Protein AF-A0A849TQR2-F1 (afdb_monomer)

Solvent-accessible surface area (backbone atoms only — not comparable to full-atom values): 4606 Å² total; per-residue (Å²): 134,61,70,69,59,54,56,51,51,57,59,54,46,76,84,43,83,84,62,58,65,60,51,52,55,50,41,47,75,71,66,51,51,73,46,75,40,81,40,86,67,51,66,66,34,58,47,44,51,72,71,41,73,82,44,47,60,45,58,34,62,50,78,72,40,50,60,55,48,53,59,54,63,75,74,112

Sequence (76 aa):
SDPADIRRRLVEQVTGTVRWRECVEAMAKAGVTEIYEIGTGKVLSGLVGRIDKSLKSTPIGLPADIDAALALSAAS

Foldseek 3Di:
DDPVVVVVVVVVVVPDDDPLLVVLVVCVVVVAQEEEAEADDCVSVVVSCVSDVSHHYYYDHDPVVVVVVVVVVVVD

Structure (mmCIF, N/CA/C/O backbone):
data_AF-A0A849TQR2-F1
#
_entry.id   AF-A0A849TQR2-F1
#
loop_
_atom_site.group_PDB
_atom_site.id
_atom_site.type_symbol
_atom_site.label_atom_id
_atom_site.label_alt_id
_atom_site.label_comp_id
_atom_site.label_asym_id
_atom_site.label_entity_id
_atom_site.label_seq_id
_atom_site.pdbx_PDB_ins_code
_atom_site.Cartn_x
_atom_site.Cartn_y
_atom_site.Cartn_z
_atom_site.occupancy
_atom_site.B_iso_or_equiv
_atom_site.auth_seq_id
_atom_site.auth_comp_id
_atom_site.auth_asym_id
_atom_site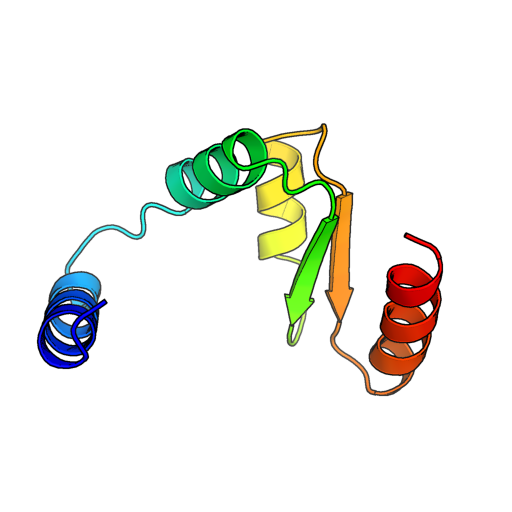.auth_atom_id
_atom_site.pdbx_PDB_model_num
ATOM 1 N N . SER A 1 1 ? -2.801 -16.986 -10.776 1.00 72.25 1 SER A N 1
ATOM 2 C CA . SER A 1 1 ? -1.900 -16.426 -11.802 1.00 72.25 1 SER A CA 1
ATOM 3 C C . SER A 1 1 ? -0.730 -17.362 -12.019 1.00 72.25 1 SER A C 1
ATOM 5 O O . SER A 1 1 ? -0.297 -17.968 -11.046 1.00 72.25 1 SER A O 1
ATOM 7 N N . ASP A 1 2 ? -0.234 -17.476 -13.252 1.00 94.69 2 ASP A N 1
ATOM 8 C CA . ASP A 1 2 ? 0.993 -18.218 -13.569 1.00 94.69 2 ASP A CA 1
ATOM 9 C C . ASP A 1 2 ? 2.223 -17.492 -12.965 1.00 94.69 2 ASP A C 1
ATOM 11 O O . ASP A 1 2 ? 2.377 -16.282 -13.181 1.00 94.69 2 ASP A O 1
ATOM 15 N N . PRO A 1 3 ? 3.099 -18.173 -12.197 1.00 96.00 3 PRO A N 1
ATOM 16 C CA . PRO A 1 3 ? 4.347 -17.595 -11.695 1.00 96.00 3 PRO A CA 1
ATOM 17 C C . PRO A 1 3 ? 5.239 -16.954 -12.771 1.00 96.00 3 PRO A C 1
ATOM 19 O O . PRO A 1 3 ? 5.911 -15.957 -12.485 1.00 96.00 3 PRO A O 1
ATOM 22 N N . ALA A 1 4 ? 5.248 -17.485 -13.998 1.00 96.81 4 ALA A N 1
ATOM 23 C CA . ALA A 1 4 ? 6.030 -16.935 -15.105 1.00 96.81 4 ALA A CA 1
ATOM 24 C C . ALA A 1 4 ? 5.544 -15.531 -15.501 1.00 96.81 4 ALA A C 1
ATOM 26 O O . ALA A 1 4 ? 6.353 -14.618 -15.693 1.00 96.81 4 ALA A O 1
ATOM 27 N N . ASP A 1 5 ? 4.225 -15.322 -15.525 1.00 96.88 5 ASP A N 1
ATOM 28 C CA . ASP A 1 5 ? 3.620 -14.024 -15.822 1.00 96.88 5 ASP A CA 1
ATOM 29 C C . ASP A 1 5 ? 3.898 -12.981 -14.738 1.00 96.88 5 ASP A C 1
ATOM 31 O O . ASP A 1 5 ? 4.140 -11.815 -15.052 1.00 96.88 5 ASP A O 1
ATOM 35 N N . ILE A 1 6 ? 3.890 -13.380 -13.461 1.00 95.75 6 ILE A N 1
ATOM 36 C CA . ILE A 1 6 ? 4.247 -12.478 -12.355 1.00 95.75 6 ILE A CA 1
ATOM 37 C C . ILE A 1 6 ? 5.694 -12.013 -12.527 1.00 95.75 6 ILE A C 1
ATOM 39 O O . ILE A 1 6 ? 5.971 -10.816 -12.470 1.00 95.75 6 ILE A O 1
ATOM 43 N N . ARG A 1 7 ? 6.616 -12.947 -12.794 1.00 96.88 7 ARG A N 1
ATOM 44 C CA . ARG A 1 7 ? 8.042 -12.636 -12.953 1.00 96.88 7 ARG A CA 1
ATOM 45 C C . ARG A 1 7 ? 8.289 -11.704 -14.142 1.00 96.88 7 ARG A C 1
ATOM 47 O O . ARG A 1 7 ? 9.037 -10.741 -13.998 1.00 96.88 7 ARG A O 1
ATOM 54 N N . ARG A 1 8 ? 7.616 -11.931 -15.277 1.00 97.12 8 ARG A N 1
ATOM 55 C CA . ARG A 1 8 ? 7.663 -11.029 -16.441 1.00 97.12 8 ARG A CA 1
ATOM 56 C C . ARG A 1 8 ? 7.180 -9.618 -16.087 1.00 97.12 8 ARG A C 1
ATOM 58 O O . ARG A 1 8 ? 7.881 -8.653 -16.374 1.00 97.12 8 ARG A O 1
ATOM 65 N N . ARG A 1 9 ? 6.032 -9.494 -15.411 1.00 96.00 9 ARG A N 1
ATOM 66 C CA . ARG A 1 9 ? 5.469 -8.191 -15.001 1.00 96.00 9 ARG A CA 1
ATOM 67 C C . ARG A 1 9 ? 6.378 -7.429 -14.035 1.00 96.00 9 ARG A C 1
ATOM 69 O O . ARG A 1 9 ? 6.452 -6.209 -14.122 1.00 96.00 9 ARG A O 1
ATOM 76 N N . LEU A 1 10 ? 7.085 -8.125 -13.140 1.00 96.69 10 LEU A N 1
ATOM 77 C CA . LEU A 1 10 ? 8.069 -7.497 -12.250 1.00 96.69 10 LEU A CA 1
ATOM 78 C C . LEU A 1 10 ? 9.253 -6.902 -13.030 1.00 96.69 10 LEU A C 1
ATOM 80 O O . LEU A 1 10 ? 9.693 -5.806 -12.700 1.00 96.69 10 LEU A O 1
ATOM 84 N N . 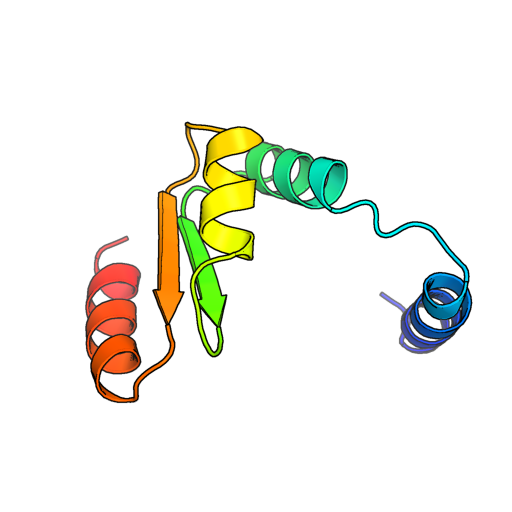VAL A 1 11 ? 9.735 -7.578 -14.081 1.00 97.38 11 VAL A N 1
ATOM 85 C CA . VAL A 1 11 ? 10.793 -7.038 -14.958 1.00 97.38 11 VAL A CA 1
ATOM 86 C C . VAL A 1 11 ? 10.290 -5.816 -15.729 1.00 97.38 11 VAL A C 1
ATOM 88 O O . VAL A 1 11 ? 10.959 -4.788 -15.750 1.00 97.38 11 VAL A O 1
ATOM 91 N N . GLU A 1 12 ? 9.094 -5.897 -16.318 1.00 97.12 12 GLU A N 1
ATOM 92 C CA . GLU A 1 12 ? 8.470 -4.779 -17.045 1.00 97.12 12 GLU A CA 1
ATOM 93 C C . GLU A 1 12 ? 8.260 -3.544 -16.155 1.00 97.12 12 GLU A C 1
ATOM 95 O O . GLU A 1 12 ? 8.373 -2.411 -16.621 1.00 97.12 12 GLU A O 1
ATOM 100 N N . GLN A 1 13 ? 7.991 -3.741 -14.861 1.00 97.56 13 GLN A N 1
ATOM 101 C CA . GLN A 1 13 ? 7.774 -2.642 -13.924 1.00 97.56 13 GLN A CA 1
ATOM 102 C C . GLN A 1 13 ? 9.036 -1.802 -13.687 1.00 97.56 13 GLN A C 1
ATOM 104 O O . GLN A 1 13 ? 8.900 -0.617 -13.399 1.00 97.56 13 GLN A O 1
ATOM 109 N N . VAL A 1 14 ? 10.243 -2.355 -13.864 1.00 97.69 14 VAL A N 1
ATOM 110 C CA . VAL A 1 14 ? 11.510 -1.633 -13.623 1.00 97.69 14 VAL A CA 1
ATOM 111 C C . VAL A 1 14 ? 11.609 -0.347 -14.452 1.00 97.69 14 VAL A C 1
ATOM 113 O O . VAL A 1 14 ? 12.102 0.663 -13.956 1.00 97.69 14 VAL A O 1
ATOM 116 N N . THR A 1 15 ? 11.123 -0.362 -15.696 1.00 97.44 15 THR A N 1
ATOM 117 C CA . THR A 1 15 ? 11.077 0.816 -16.585 1.00 97.44 15 THR A CA 1
ATOM 118 C C . THR A 1 15 ? 9.660 1.345 -16.810 1.00 97.44 15 THR A C 1
ATOM 120 O O . THR A 1 15 ? 9.481 2.422 -17.380 1.00 97.44 15 THR A O 1
ATOM 123 N N . GLY A 1 16 ? 8.645 0.600 -16.369 1.00 96.50 16 GLY A N 1
ATOM 124 C CA . GLY A 1 16 ? 7.242 0.967 -16.481 1.00 96.50 16 GLY A CA 1
ATOM 125 C C . GLY A 1 16 ? 6.777 1.949 -15.404 1.00 96.50 16 GLY A C 1
ATOM 126 O O . GLY A 1 16 ? 7.298 2.016 -14.292 1.00 96.50 16 GLY A O 1
ATOM 127 N N . THR A 1 17 ? 5.722 2.699 -15.717 1.00 97.19 17 THR A N 1
ATOM 128 C CA . THR A 1 17 ? 5.062 3.576 -14.744 1.00 97.19 17 THR A CA 1
ATOM 129 C C . THR A 1 17 ? 4.384 2.758 -13.645 1.00 97.19 17 THR A C 1
ATOM 131 O O . THR A 1 17 ? 3.610 1.840 -13.922 1.00 97.19 17 THR A O 1
ATOM 134 N N . VAL A 1 18 ? 4.604 3.136 -12.383 1.00 97.19 18 VAL A N 1
ATOM 135 C CA . VAL A 1 18 ? 3.856 2.581 -11.248 1.00 97.19 18 VAL A CA 1
ATOM 136 C C . VAL A 1 18 ? 2.436 3.147 -11.254 1.00 97.19 18 VAL A C 1
ATOM 138 O O . VAL A 1 18 ? 2.210 4.314 -10.939 1.00 97.19 18 VAL A O 1
ATOM 141 N N . ARG A 1 19 ? 1.461 2.302 -11.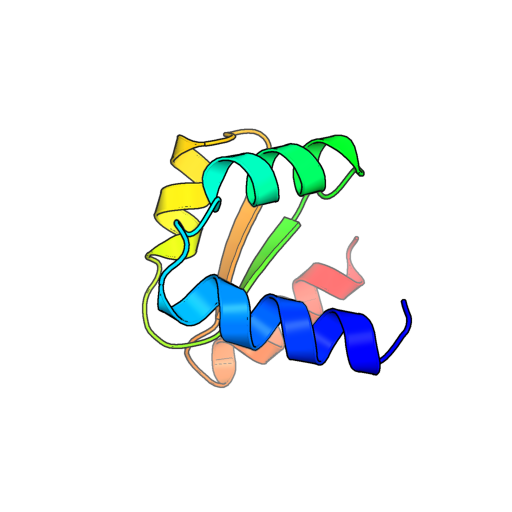585 1.00 97.06 19 ARG A N 1
ATOM 142 C CA . ARG A 1 19 ? 0.033 2.655 -11.684 1.00 97.06 19 ARG A CA 1
ATOM 143 C C . ARG A 1 19 ? -0.681 2.596 -10.329 1.00 97.06 19 ARG A C 1
ATOM 145 O O . ARG A 1 19 ? -1.668 1.887 -10.152 1.00 97.06 19 ARG A O 1
ATOM 152 N N . TRP A 1 20 ? -0.131 3.291 -9.331 1.00 97.56 20 TRP A N 1
ATOM 153 C CA . TRP A 1 20 ? -0.580 3.175 -7.936 1.00 97.56 20 TRP A CA 1
ATOM 154 C C . TRP A 1 20 ? -2.025 3.638 -7.721 1.00 97.56 20 TRP A C 1
ATOM 156 O O . TRP A 1 20 ? -2.772 2.993 -6.989 1.00 97.56 20 TRP A O 1
ATOM 166 N N . ARG A 1 21 ? -2.438 4.730 -8.380 1.00 98.25 21 ARG A N 1
ATOM 167 C CA . ARG A 1 21 ? -3.815 5.236 -8.292 1.00 98.25 21 ARG A CA 1
ATOM 168 C C . ARG A 1 21 ? -4.813 4.172 -8.734 1.00 98.25 21 ARG A C 1
ATOM 170 O O . ARG A 1 21 ? -5.743 3.872 -7.993 1.00 98.25 21 ARG A O 1
ATOM 177 N N . GLU A 1 22 ? -4.579 3.566 -9.895 1.00 98.31 22 GLU A N 1
ATOM 178 C CA . GLU A 1 22 ? -5.467 2.530 -10.417 1.00 98.31 22 GLU A CA 1
ATOM 179 C C . GLU A 1 22 ? -5.469 1.270 -9.548 1.00 98.31 22 GLU A C 1
ATOM 181 O O . GLU A 1 22 ? -6.512 0.636 -9.422 1.00 98.31 22 GLU A O 1
ATOM 186 N N . CYS A 1 23 ? -4.347 0.920 -8.906 1.00 97.81 23 CYS A N 1
ATOM 187 C CA . CYS A 1 23 ? -4.318 -0.169 -7.927 1.00 97.81 23 CYS A CA 1
ATOM 188 C C . CYS A 1 23 ? -5.251 0.110 -6.738 1.00 97.81 23 CYS A C 1
ATOM 190 O O . CYS A 1 23 ? -6.024 -0.767 -6.360 1.00 97.81 23 CYS A O 1
ATOM 192 N N . VAL A 1 24 ? -5.216 1.320 -6.170 1.00 98.25 24 VAL A N 1
ATOM 193 C CA . VAL A 1 24 ? -6.087 1.701 -5.042 1.00 98.25 24 VAL A CA 1
ATOM 194 C C . VAL A 1 24 ? -7.561 1.698 -5.453 1.00 98.25 24 VAL A C 1
ATOM 196 O O . VAL A 1 24 ? -8.385 1.099 -4.766 1.00 98.25 24 VAL A O 1
ATOM 199 N N . GLU A 1 25 ? -7.892 2.280 -6.606 1.00 98.25 25 GLU A N 1
ATOM 200 C CA . GLU A 1 25 ? -9.264 2.276 -7.133 1.00 98.25 25 GLU A CA 1
ATOM 201 C C . GLU A 1 25 ? -9.769 0.855 -7.429 1.00 98.25 25 GLU A C 1
ATOM 203 O O . GLU A 1 25 ? -10.943 0.552 -7.212 1.00 98.25 25 GLU A O 1
ATOM 208 N N . ALA A 1 26 ? -8.901 -0.033 -7.925 1.00 98.19 26 ALA A N 1
ATOM 209 C CA . ALA A 1 26 ? -9.245 -1.430 -8.165 1.00 98.19 26 ALA A CA 1
ATOM 210 C C . ALA A 1 26 ? -9.504 -2.188 -6.854 1.00 98.19 26 ALA A C 1
ATOM 212 O O . ALA A 1 26 ? -10.463 -2.955 -6.789 1.00 98.19 26 ALA A O 1
ATOM 213 N N . MET A 1 27 ? -8.703 -1.948 -5.808 1.00 97.88 27 MET A N 1
ATOM 214 C CA . MET A 1 27 ? -8.932 -2.527 -4.479 1.00 97.88 27 MET A CA 1
ATOM 215 C C . MET A 1 27 ? -10.268 -2.064 -3.887 1.00 97.88 27 MET A C 1
ATOM 217 O O . MET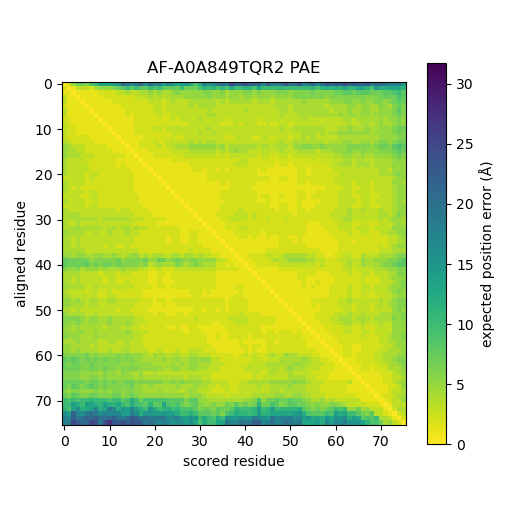 A 1 27 ? -11.057 -2.902 -3.455 1.00 97.88 27 MET A O 1
ATOM 221 N N . ALA A 1 28 ? -10.571 -0.763 -3.941 1.00 97.31 28 ALA A N 1
ATOM 222 C CA . ALA A 1 28 ? -11.852 -0.227 -3.473 1.00 97.31 28 ALA A CA 1
ATOM 223 C C . ALA A 1 28 ? -13.043 -0.865 -4.207 1.00 97.31 28 ALA A C 1
ATOM 225 O O . ALA A 1 28 ? -13.995 -1.331 -3.584 1.00 97.31 28 ALA A O 1
ATOM 226 N N . LYS A 1 29 ? -12.964 -0.969 -5.542 1.00 97.88 29 LYS A N 1
ATOM 227 C CA . LYS A 1 29 ? -13.993 -1.626 -6.372 1.00 97.88 29 LYS A CA 1
ATOM 228 C C . LYS A 1 29 ? -14.163 -3.110 -6.058 1.00 97.88 29 LYS A C 1
ATOM 230 O O . LYS A 1 29 ? -15.255 -3.640 -6.236 1.00 97.88 29 LYS A O 1
ATOM 235 N N . ALA A 1 30 ? -13.104 -3.773 -5.604 1.00 97.56 30 ALA A N 1
ATOM 236 C CA . ALA A 1 30 ? -13.149 -5.160 -5.156 1.00 97.56 30 ALA A CA 1
ATOM 237 C C . ALA A 1 30 ? -13.722 -5.321 -3.732 1.00 97.56 30 ALA A C 1
ATOM 239 O O . ALA A 1 30 ? -13.779 -6.442 -3.233 1.00 97.56 30 ALA A O 1
ATOM 240 N N . GLY A 1 31 ? -14.153 -4.232 -3.083 1.00 96.38 31 GLY A N 1
ATOM 241 C CA . GLY A 1 31 ? -14.770 -4.252 -1.757 1.00 96.38 31 GLY A CA 1
ATOM 242 C C . GLY A 1 31 ? -13.783 -4.131 -0.597 1.00 96.38 31 GLY A C 1
ATOM 243 O O . GLY A 1 31 ? -14.182 -4.320 0.548 1.00 96.38 31 GLY A O 1
ATOM 244 N N . VAL A 1 32 ? -12.510 -3.812 -0.857 1.00 96.25 32 VAL A N 1
ATOM 245 C CA . VAL A 1 32 ? -11.554 -3.509 0.217 1.00 96.25 32 VAL A CA 1
ATOM 246 C C . VAL A 1 32 ? -11.991 -2.228 0.921 1.00 96.25 32 VAL A C 1
ATOM 248 O O . VAL A 1 32 ? -12.232 -1.215 0.271 1.00 96.25 32 VAL A O 1
ATOM 251 N N . THR A 1 33 ? -12.061 -2.262 2.249 1.00 95.31 33 THR A N 1
ATOM 252 C CA . THR A 1 33 ? -12.414 -1.107 3.094 1.00 95.31 33 THR A CA 1
ATOM 253 C C . THR A 1 33 ? -11.260 -0.646 3.979 1.00 95.31 33 THR A C 1
ATOM 255 O O . THR A 1 33 ? -11.232 0.511 4.403 1.00 95.31 33 THR A O 1
ATOM 258 N N . GLU A 1 34 ? -10.301 -1.534 4.244 1.00 94.56 34 GLU A N 1
ATOM 259 C CA . GLU A 1 34 ? -9.159 -1.298 5.125 1.00 94.56 34 GLU A CA 1
ATOM 260 C C . GLU A 1 34 ? -7.849 -1.668 4.422 1.00 94.56 34 GLU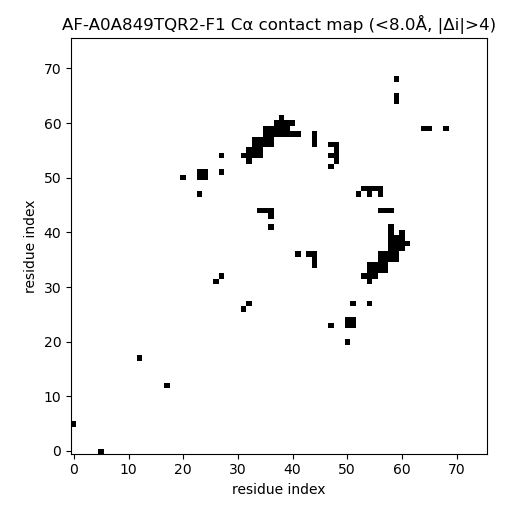 A C 1
ATOM 262 O O . GLU A 1 34 ? -7.738 -2.714 3.783 1.00 94.56 34 GLU A O 1
ATOM 267 N N . ILE A 1 35 ? -6.856 -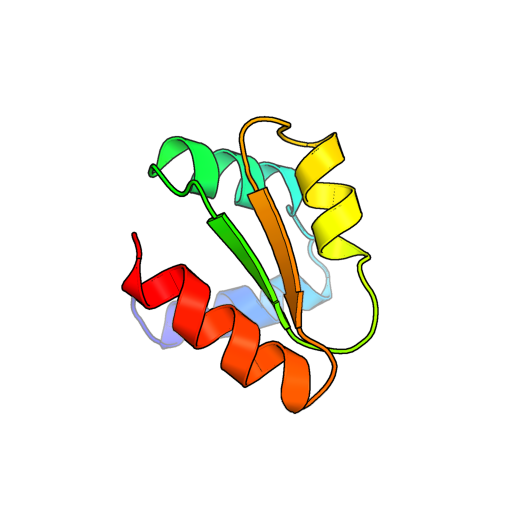0.788 4.527 1.00 95.88 35 ILE A N 1
ATOM 268 C CA . ILE A 1 35 ? -5.516 -0.949 3.966 1.00 95.88 35 ILE A CA 1
ATOM 269 C C . ILE A 1 35 ? -4.494 -0.791 5.091 1.00 95.88 35 ILE A C 1
ATOM 271 O O . ILE A 1 35 ? -4.574 0.134 5.897 1.00 95.88 35 ILE A O 1
ATOM 275 N N . TYR A 1 36 ? -3.490 -1.662 5.109 1.00 96.38 36 TYR A N 1
ATOM 276 C CA . TYR A 1 36 ? -2.349 -1.549 6.011 1.00 96.38 36 TYR A CA 1
ATOM 277 C C . TYR A 1 36 ? -1.081 -1.253 5.203 1.00 96.38 36 TYR A C 1
ATOM 279 O O . TYR A 1 36 ? -0.759 -1.972 4.257 1.00 96.38 36 TYR A O 1
ATOM 287 N N . GLU A 1 37 ? -0.359 -0.188 5.554 1.00 96.81 37 GLU A N 1
ATOM 288 C CA . GLU A 1 37 ? 0.951 0.135 4.974 1.00 96.81 37 GLU A CA 1
ATOM 289 C C . GLU A 1 37 ? 2.037 -0.453 5.867 1.00 96.81 37 GLU A C 1
ATOM 291 O O . GLU A 1 37 ? 2.214 -0.009 6.995 1.00 96.81 37 GLU A O 1
ATOM 296 N N . ILE A 1 38 ? 2.764 -1.449 5.370 1.00 96.81 38 ILE A N 1
ATOM 297 C CA . ILE A 1 38 ? 3.796 -2.133 6.150 1.00 96.81 38 ILE A CA 1
ATOM 298 C C . ILE A 1 38 ? 5.156 -1.477 5.914 1.00 96.81 38 ILE A C 1
ATOM 300 O O . ILE A 1 38 ? 5.591 -1.334 4.770 1.00 96.81 38 ILE A O 1
ATOM 304 N N . GLY A 1 39 ? 5.850 -1.140 6.999 1.00 94.81 39 GLY A N 1
ATOM 305 C CA . GLY A 1 39 ? 7.186 -0.554 6.985 1.00 94.81 39 GLY A CA 1
ATOM 306 C C . GLY A 1 39 ? 7.228 0.867 7.546 1.00 94.81 39 GLY A C 1
ATOM 307 O O . GLY A 1 39 ? 6.316 1.334 8.223 1.00 94.81 39 GLY A O 1
ATOM 308 N N . THR A 1 40 ? 8.335 1.563 7.300 1.00 93.44 40 THR A N 1
ATOM 309 C CA . THR A 1 40 ? 8.588 2.875 7.904 1.00 93.44 40 THR A CA 1
ATOM 310 C C . THR A 1 40 ? 7.824 3.993 7.199 1.00 93.44 40 THR A C 1
ATOM 312 O O . THR A 1 40 ? 7.958 4.191 5.993 1.00 93.44 40 THR A O 1
ATOM 315 N N . GLY A 1 41 ? 7.137 4.822 7.983 1.00 94.00 41 GLY A N 1
ATOM 316 C CA . GLY A 1 41 ? 6.473 6.029 7.498 1.00 94.00 41 GLY A CA 1
ATOM 317 C C . GLY A 1 41 ? 4.982 5.824 7.245 1.00 94.00 41 GLY A C 1
ATOM 318 O O . GLY A 1 41 ? 4.359 4.935 7.809 1.00 94.00 41 GLY A O 1
ATOM 319 N N . LYS A 1 42 ? 4.392 6.733 6.464 1.00 96.75 42 LYS A N 1
ATOM 320 C CA . LYS A 1 42 ? 2.946 6.760 6.179 1.00 96.75 42 LYS A CA 1
ATOM 321 C C . LYS A 1 42 ? 2.621 7.319 4.791 1.00 96.75 42 LYS A C 1
ATOM 323 O O . LYS A 1 42 ? 1.631 8.035 4.604 1.00 96.75 42 LYS A O 1
ATOM 328 N N . VAL A 1 43 ? 3.537 7.130 3.842 1.00 97.44 43 VAL A N 1
ATOM 329 C CA . VAL A 1 43 ? 3.454 7.771 2.523 1.00 97.44 43 VAL A CA 1
ATOM 330 C C . VAL A 1 43 ? 2.307 7.163 1.731 1.00 97.44 43 VAL A C 1
ATOM 332 O O . VAL A 1 43 ? 1.465 7.910 1.229 1.00 97.44 43 VAL A O 1
ATOM 335 N N . LEU A 1 44 ? 2.238 5.832 1.656 1.00 97.69 44 LEU A N 1
ATOM 336 C CA . LEU A 1 44 ? 1.178 5.144 0.925 1.00 97.69 44 LEU A CA 1
ATOM 337 C C . LEU A 1 44 ? -0.178 5.400 1.576 1.00 97.69 44 LEU A C 1
ATOM 339 O O . LEU A 1 44 ? -1.124 5.707 0.860 1.00 97.69 44 LEU A O 1
ATOM 343 N N . SER A 1 45 ? -0.257 5.415 2.906 1.00 97.12 45 SER A N 1
ATOM 344 C CA . SER A 1 45 ? -1.477 5.751 3.645 1.00 97.12 45 SER A CA 1
ATOM 345 C C . SER A 1 45 ? -1.965 7.161 3.324 1.00 97.12 45 SER A C 1
ATOM 347 O O . SER A 1 45 ? -3.150 7.386 3.075 1.00 97.12 45 SER A O 1
ATOM 349 N N . GLY A 1 46 ? -1.041 8.123 3.244 1.00 97.38 46 GLY A N 1
ATOM 350 C CA . GLY A 1 46 ? -1.354 9.481 2.809 1.00 97.38 46 GLY A CA 1
ATOM 351 C C . GLY A 1 46 ? -1.780 9.570 1.339 1.00 97.38 46 GLY A C 1
ATOM 352 O O . GLY A 1 46 ? -2.572 10.442 0.985 1.00 97.38 46 GLY A O 1
ATOM 353 N N . LEU A 1 47 ? -1.259 8.712 0.457 1.00 98.25 47 LEU A N 1
ATOM 354 C CA . LEU A 1 47 ? -1.685 8.646 -0.945 1.00 98.25 47 LEU A CA 1
ATOM 355 C C . LEU A 1 47 ? -3.064 7.995 -1.084 1.00 98.25 47 LEU A C 1
ATOM 357 O O . LEU A 1 47 ? -3.891 8.538 -1.811 1.00 98.25 47 LEU A O 1
ATOM 361 N N . VAL A 1 48 ? -3.331 6.905 -0.359 1.00 98.25 48 VAL A N 1
ATOM 362 C CA . VAL A 1 48 ? -4.631 6.217 -0.321 1.00 98.25 48 VAL A CA 1
ATOM 363 C C . VAL A 1 48 ? -5.735 7.211 0.016 1.00 98.25 48 VAL A C 1
ATOM 365 O O . VAL A 1 48 ? -6.622 7.401 -0.806 1.00 98.25 48 VAL A O 1
ATOM 368 N N . GLY A 1 49 ? -5.618 7.963 1.118 1.00 96.56 49 GLY A N 1
ATOM 369 C CA . GLY A 1 49 ? -6.644 8.941 1.506 1.00 96.56 49 GLY A CA 1
ATOM 370 C C . GLY A 1 49 ? -6.828 10.120 0.532 1.00 96.56 49 GLY A C 1
ATOM 371 O O . GLY A 1 49 ? -7.859 10.792 0.561 1.00 96.56 49 GLY A O 1
ATOM 372 N N . ARG A 1 50 ? -5.847 10.397 -0.343 1.00 98.00 50 ARG A N 1
ATOM 373 C CA . ARG A 1 50 ? -5.990 11.376 -1.441 1.00 98.00 50 ARG A CA 1
ATOM 374 C C . ARG A 1 50 ? -6.637 10.777 -2.688 1.00 98.00 50 ARG A C 1
ATOM 376 O O . ARG A 1 50 ? -7.206 11.529 -3.476 1.00 98.00 50 ARG A O 1
ATOM 383 N N . ILE A 1 51 ? -6.475 9.475 -2.910 1.00 98.19 51 ILE A N 1
ATOM 384 C CA . ILE A 1 51 ? -7.050 8.760 -4.051 1.00 98.19 51 ILE A CA 1
ATOM 385 C C . ILE A 1 51 ? -8.512 8.431 -3.761 1.00 98.19 51 ILE A C 1
ATOM 387 O O . ILE A 1 51 ? -9.371 8.777 -4.564 1.00 98.19 51 ILE A O 1
ATOM 391 N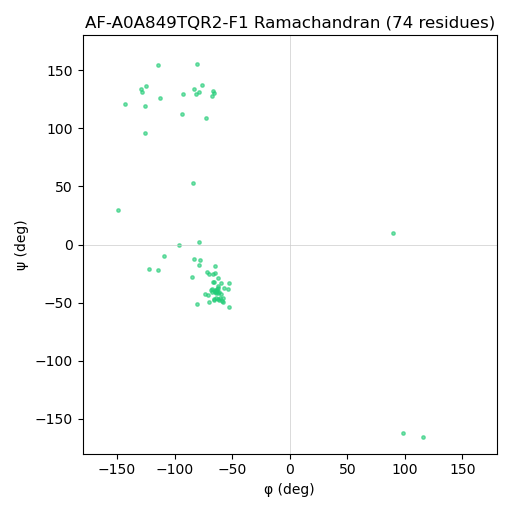 N . ASP A 1 52 ? -8.781 7.832 -2.603 1.00 97.44 52 ASP A N 1
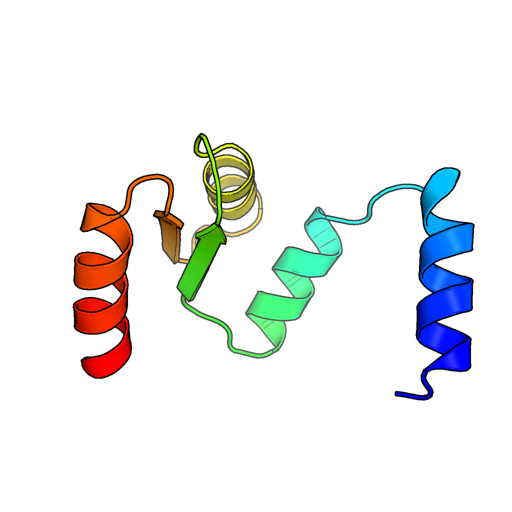ATOM 392 C CA . ASP A 1 52 ? -10.114 7.442 -2.173 1.00 97.44 52 ASP A CA 1
ATOM 393 C C . ASP A 1 52 ? -10.271 7.644 -0.658 1.00 97.44 52 ASP A C 1
ATOM 395 O O . ASP A 1 52 ? -9.533 7.084 0.152 1.00 97.44 52 ASP A O 1
ATOM 399 N N . LYS A 1 53 ? -11.245 8.474 -0.272 1.00 95.94 53 LYS A N 1
ATOM 400 C CA . LYS A 1 53 ? -11.520 8.816 1.129 1.00 95.94 53 LYS A CA 1
ATOM 401 C C . LYS A 1 53 ? -12.387 7.782 1.846 1.00 95.94 53 LYS A C 1
ATOM 403 O O . LYS A 1 53 ? -12.515 7.885 3.064 1.00 95.94 53 LYS A O 1
ATOM 408 N N . SER A 1 54 ? -13.010 6.835 1.136 1.00 95.38 54 SER A N 1
ATOM 409 C CA . SER A 1 54 ? -13.795 5.777 1.785 1.00 95.38 54 SER A CA 1
ATOM 410 C C . SER A 1 54 ? -12.920 4.667 2.361 1.00 95.38 54 SER A C 1
ATOM 412 O O . SER A 1 54 ? -13.386 3.907 3.206 1.00 95.38 54 SER A O 1
ATOM 414 N N . LEU A 1 55 ? -11.663 4.569 1.923 1.00 96.62 55 LEU A N 1
ATOM 415 C CA . LEU A 1 55 ? -10.701 3.596 2.426 1.00 96.62 55 LEU A CA 1
ATOM 416 C C . LEU A 1 55 ? -10.070 4.083 3.731 1.00 96.62 55 LEU A C 1
ATOM 418 O O . LEU A 1 55 ? -9.521 5.186 3.802 1.00 96.62 55 LEU A O 1
ATOM 422 N N . LYS A 1 56 ? -10.079 3.230 4.756 1.00 95.44 56 LYS A N 1
ATOM 423 C CA . LYS A 1 56 ? -9.265 3.438 5.958 1.00 95.44 56 LYS A CA 1
ATOM 424 C C . LYS A 1 56 ? -7.857 2.916 5.692 1.00 95.44 56 LYS A C 1
ATOM 426 O O . LYS A 1 56 ? -7.708 1.814 5.176 1.00 95.44 56 LYS A O 1
ATOM 431 N N . SER A 1 57 ? -6.831 3.687 6.052 1.00 95.75 57 SER A N 1
ATOM 432 C CA . SER A 1 57 ? -5.433 3.266 5.904 1.00 95.75 57 SER A CA 1
ATOM 433 C C . SER A 1 57 ? -4.657 3.429 7.203 1.00 95.75 57 SER A C 1
ATOM 435 O O . SER A 1 57 ? -4.673 4.514 7.789 1.00 95.75 57 SER A O 1
ATOM 437 N N . THR A 1 58 ? -3.932 2.386 7.604 1.00 95.56 58 THR A N 1
ATOM 438 C CA . THR A 1 58 ? -3.170 2.335 8.859 1.00 95.56 58 THR A CA 1
ATOM 439 C C . THR A 1 58 ? -1.703 1.980 8.581 1.00 95.56 58 THR A C 1
ATOM 441 O O . THR A 1 58 ? -1.439 0.902 8.047 1.00 95.56 58 THR A O 1
ATOM 444 N N . PRO A 1 59 ? -0.729 2.843 8.922 1.00 96.44 59 PRO A N 1
ATOM 445 C CA . PRO A 1 59 ? 0.690 2.503 8.833 1.00 96.44 59 PRO A CA 1
ATOM 446 C C . PRO A 1 59 ? 1.120 1.583 9.984 1.00 96.44 59 PRO A C 1
ATOM 448 O O . PRO A 1 59 ? 0.748 1.824 11.129 1.00 96.44 59 PRO A O 1
ATOM 451 N N . ILE A 1 60 ? 1.925 0.565 9.674 1.00 96.56 60 ILE A N 1
ATOM 452 C CA . ILE A 1 60 ? 2.451 -0.460 10.586 1.00 96.56 60 ILE A CA 1
ATOM 453 C C . ILE A 1 60 ? 3.977 -0.473 10.461 1.00 96.56 60 ILE A C 1
ATOM 455 O O . ILE A 1 60 ? 4.529 -1.095 9.548 1.00 96.56 60 ILE A O 1
ATOM 459 N N . GLY A 1 61 ? 4.663 0.235 11.360 1.00 95.00 61 GLY A N 1
ATOM 460 C CA . GLY A 1 61 ? 6.113 0.446 11.280 1.00 95.00 61 GLY A CA 1
ATOM 461 C C . GLY A 1 61 ? 6.901 -0.038 12.495 1.00 95.00 61 GLY A C 1
ATOM 462 O O . GLY A 1 61 ? 8.103 -0.277 12.386 1.00 95.00 61 GLY A O 1
ATOM 463 N N . LEU A 1 62 ? 6.245 -0.197 13.643 1.00 94.19 62 LEU A N 1
ATOM 464 C CA . LEU A 1 62 ? 6.832 -0.677 14.890 1.00 94.19 62 LEU A CA 1
ATOM 465 C C . LEU A 1 62 ? 6.236 -2.034 15.285 1.00 94.19 62 LEU A C 1
ATOM 467 O O . LEU A 1 62 ? 5.085 -2.315 14.955 1.00 94.19 62 LEU A O 1
ATOM 471 N N . PRO A 1 63 ? 6.959 -2.863 16.063 1.0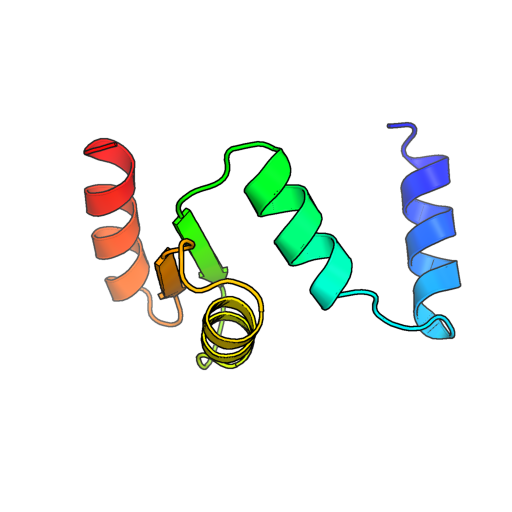0 92.62 63 PRO A N 1
ATOM 472 C CA . PRO A 1 63 ? 6.411 -4.122 16.568 1.00 92.62 63 PRO A CA 1
ATOM 473 C C . PRO A 1 63 ? 5.079 -3.958 17.315 1.00 92.62 63 PRO A C 1
ATOM 475 O O . PRO A 1 63 ? 4.175 -4.759 17.120 1.00 92.62 63 PRO A O 1
ATOM 478 N N . ALA A 1 64 ? 4.923 -2.887 18.101 1.00 92.44 64 ALA A N 1
ATOM 479 C CA . ALA A 1 64 ? 3.682 -2.599 18.827 1.00 92.44 64 ALA A CA 1
ATOM 480 C C . ALA A 1 64 ? 2.483 -2.292 17.903 1.00 92.44 64 ALA A C 1
ATOM 482 O O . ALA A 1 64 ? 1.337 -2.506 18.294 1.00 92.44 64 ALA A O 1
ATOM 483 N N . ASP A 1 65 ? 2.730 -1.826 16.673 1.00 93.62 65 ASP A N 1
ATOM 484 C CA . ASP A 1 65 ? 1.664 -1.562 15.700 1.00 93.62 65 ASP A CA 1
ATOM 485 C C . ASP A 1 65 ? 1.035 -2.874 15.196 1.00 93.62 65 ASP A C 1
ATOM 487 O O . ASP A 1 65 ? -0.126 -2.888 14.786 1.00 93.62 65 ASP A O 1
ATOM 491 N N . ILE A 1 66 ? 1.779 -3.987 15.246 1.00 92.38 66 ILE A N 1
ATOM 492 C CA . ILE A 1 66 ? 1.305 -5.309 14.815 1.00 92.38 66 ILE A CA 1
ATOM 493 C C . ILE A 1 66 ? 0.176 -5.784 15.728 1.00 92.38 66 ILE A C 1
ATOM 495 O O . ILE A 1 66 ? -0.876 -6.189 15.236 1.00 92.38 66 ILE A O 1
ATOM 499 N N . ASP A 1 67 ? 0.359 -5.684 17.046 1.00 91.12 67 ASP A N 1
ATOM 500 C CA . ASP A 1 67 ? -0.658 -6.093 18.019 1.00 91.12 67 ASP A CA 1
ATOM 501 C C . ASP A 1 67 ? -1.945 -5.269 17.851 1.00 91.12 67 ASP A C 1
ATOM 503 O O . ASP A 1 67 ? -3.051 -5.815 17.852 1.00 91.12 67 ASP A O 1
ATOM 507 N N . ALA A 1 68 ? -1.806 -3.959 17.619 1.00 88.56 68 ALA A N 1
ATOM 508 C CA . ALA A 1 68 ? -2.936 -3.080 17.334 1.00 88.56 68 ALA A CA 1
ATOM 509 C C . ALA A 1 68 ? -3.665 -3.461 16.028 1.00 88.56 68 ALA A C 1
ATOM 511 O O . ALA A 1 68 ? -4.897 -3.452 15.983 1.00 88.56 68 ALA A O 1
ATOM 512 N N . ALA A 1 69 ? -2.930 -3.835 14.975 1.00 90.38 69 ALA A N 1
ATOM 513 C CA . ALA A 1 69 ? -3.510 -4.278 13.706 1.00 90.38 69 ALA A CA 1
ATOM 514 C C . ALA A 1 69 ? -4.231 -5.632 13.816 1.00 90.38 69 ALA A C 1
ATOM 516 O O . ALA A 1 69 ? -5.306 -5.813 13.236 1.00 90.38 69 ALA A O 1
ATOM 517 N N . LEU A 1 70 ? -3.681 -6.573 14.588 1.00 89.50 70 LEU A N 1
ATOM 518 C CA . LEU A 1 70 ? -4.313 -7.868 14.849 1.00 89.50 70 LEU A CA 1
ATOM 519 C C . LEU A 1 70 ? -5.628 -7.701 15.617 1.00 89.50 70 LEU A C 1
ATOM 521 O O . LEU A 1 70 ? -6.627 -8.320 15.258 1.00 89.50 70 LEU A O 1
ATOM 525 N N . ALA A 1 71 ? -5.661 -6.814 16.616 1.00 86.81 71 ALA A N 1
ATOM 526 C CA . ALA A 1 71 ? -6.885 -6.509 17.351 1.00 86.81 71 ALA A CA 1
ATOM 527 C C . ALA A 1 71 ? -7.974 -5.889 16.455 1.00 86.81 71 ALA A C 1
ATOM 529 O O . ALA A 1 71 ? -9.149 -6.216 16.607 1.00 86.81 71 ALA A O 1
ATOM 530 N N . LEU A 1 72 ? -7.590 -5.024 15.508 1.00 80.31 72 LEU A N 1
ATOM 531 C CA . LEU A 1 72 ? -8.522 -4.385 14.575 1.00 80.31 72 LEU A CA 1
ATOM 532 C C . LEU A 1 72 ? -9.083 -5.373 13.541 1.00 80.31 72 LEU A C 1
ATOM 534 O O . LEU A 1 72 ? -10.283 -5.378 13.294 1.00 80.31 72 LEU A O 1
ATOM 538 N N . SER A 1 73 ? -8.233 -6.230 12.968 1.00 75.75 73 SER A N 1
ATOM 539 C CA . SER A 1 73 ? -8.652 -7.192 11.936 1.00 75.75 73 SER A CA 1
ATOM 540 C C . SER A 1 73 ? -9.509 -8.342 12.472 1.00 75.75 73 SER A C 1
ATOM 542 O O . SER A 1 73 ? -10.286 -8.913 11.718 1.00 75.75 73 SER A O 1
ATOM 544 N N . ALA A 1 74 ? -9.416 -8.663 13.766 1.00 69.81 74 ALA A N 1
ATOM 545 C CA . ALA A 1 74 ? -10.288 -9.641 14.419 1.00 69.81 74 ALA A CA 1
ATOM 546 C C . ALA A 1 74 ? -11.696 -9.100 14.753 1.00 69.81 74 ALA A C 1
ATOM 548 O O . ALA A 1 74 ? -12.576 -9.880 15.115 1.00 69.81 74 ALA A O 1
ATOM 549 N N . ALA A 1 75 ? -11.906 -7.781 14.676 1.00 58.25 75 ALA A N 1
ATOM 550 C CA . ALA A 1 75 ? -13.178 -7.117 14.972 1.00 58.25 75 ALA A CA 1
ATOM 551 C C . ALA A 1 75 ? -14.038 -6.833 13.720 1.00 58.25 75 ALA A C 1
ATOM 553 O O . ALA A 1 75 ? -15.131 -6.274 13.856 1.00 58.25 75 ALA A O 1
ATOM 554 N N . SER A 1 76 ? -13.543 -7.212 12.538 1.00 56.47 76 SER A N 1
ATOM 555 C CA . SER A 1 76 ? -14.115 -6.973 11.204 1.00 56.47 76 SER A CA 1
ATOM 556 C C . SER A 1 76 ? -14.519 -8.285 10.536 1.00 56.47 76 SER A C 1
ATOM 558 O O . SER A 1 76 ? -15.535 -8.273 9.806 1.00 56.47 76 SER A O 1
#

pLDDT: mean 93.82, std 8.05, range [56.47, 98.31]

Nearest PDB structures (foldseek):
  3qat-assembly1_A  TM=9.582E-01  e=3.903E-04  Bartonella henselae str. Houston-1
  3hjv-assembly1_B  TM=9.466E-01  e=1.266E-03  Vibrio cholerae
  4dzr-assembly1_A  TM=6.316E-01  e=7.909E-01  Alicyclobacillus acidocaldarius subsp. acidocaldarius DSM 446
  5yjl-assembly1_B  TM=6.610E-01  e=1.815E+00  Arabidopsis thaliana
  5yjl-assembly1_A  TM=6.651E-01  e=2.394E+00  Arabidopsis thaliana

Radius of gyration: 14.66 Å; Cα contacts (8 Å, |Δi|>4): 63; chains: 1; bounding box: 26×30×36 Å

Secondary structure (DSSP, 8-state):
--HHHHHHHHHHHTTS---HHHHHHHHHHTT--EEEEESSSSHHHHHHHHH-TTSEEEEE-SHHHHHHHHHHHTT-

Mean predicted aligned error: 3.7 Å